Protein AF-A0A4R4LV64-F1 (afdb_monomer_lite)

pLDDT: mean 92.98, std 6.14, range [74.75, 98.44]

Sequence (47 aa):
MDFEVALSGGTVSEGVVRVGETVRRPLRAHSPAVHGLLRHLEAVGFD

Structure (mmCIF, N/CA/C/O backbone):
data_AF-A0A4R4LV64-F1
#
_entry.id   AF-A0A4R4LV64-F1
#
loop_
_atom_site.group_PDB
_atom_site.id
_atom_site.type_symbol
_atom_site.label_atom_id
_atom_site.label_alt_id
_atom_site.label_comp_id
_atom_site.label_asym_id
_atom_site.label_entity_id
_atom_site.label_seq_id
_atom_site.pdbx_PDB_ins_code
_atom_site.Cartn_x
_atom_site.Cartn_y
_atom_site.Cartn_z
_atom_site.occupancy
_atom_site.B_iso_or_equiv
_atom_site.auth_seq_id
_atom_site.auth_comp_id
_atom_site.auth_asym_id
_atom_site.auth_atom_id
_atom_site.pdbx_PDB_model_num
ATOM 1 N N . MET A 1 1 ? -5.279 12.803 -20.862 1.00 74.75 1 MET A N 1
ATOM 2 C CA . MET A 1 1 ? -5.589 11.432 -20.415 1.00 74.75 1 MET A CA 1
ATOM 3 C C . MET A 1 1 ? -4.255 10.823 -20.070 1.00 74.75 1 MET A C 1
ATOM 5 O O . MET A 1 1 ? -3.400 10.769 -20.948 1.00 74.75 1 MET A O 1
ATOM 9 N N . ASP A 1 2 ? -4.043 10.499 -18.804 1.00 87.44 2 ASP A N 1
ATOM 10 C CA . ASP A 1 2 ? -2.724 10.073 -18.346 1.00 87.44 2 ASP A CA 1
ATOM 11 C C . ASP A 1 2 ? -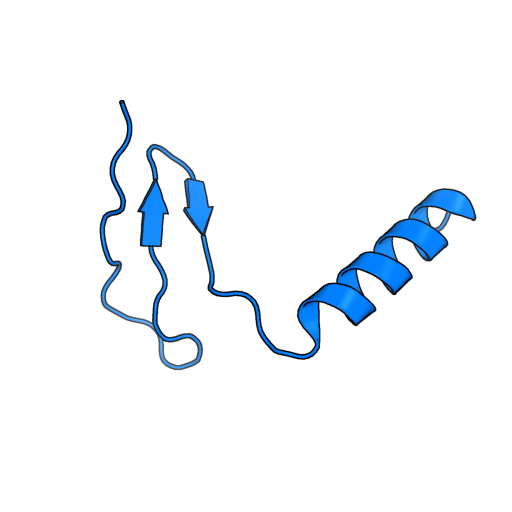2.571 8.576 -18.605 1.00 87.44 2 ASP A C 1
ATOM 13 O O . ASP A 1 2 ? -3.460 7.791 -18.271 1.00 87.44 2 ASP A O 1
ATOM 17 N N . PHE A 1 3 ? -1.468 8.194 -19.246 1.00 94.50 3 PHE A N 1
ATOM 18 C CA . PHE A 1 3 ? -1.138 6.804 -19.548 1.00 94.50 3 PHE A CA 1
ATOM 19 C C . PHE A 1 3 ? -0.105 6.268 -18.556 1.00 94.50 3 PHE A C 1
ATOM 21 O O . PHE A 1 3 ? 0.597 7.032 -17.891 1.00 94.50 3 PHE A O 1
ATOM 28 N N . GLU A 1 4 ? -0.028 4.944 -18.446 1.00 96.50 4 GLU A N 1
ATOM 29 C CA . GLU A 1 4 ? 0.940 4.287 -17.573 1.00 96.50 4 GLU A CA 1
ATOM 30 C C . GLU A 1 4 ? 2.329 4.273 -18.218 1.00 96.50 4 GLU A C 1
ATOM 32 O O . GLU A 1 4 ? 2.506 3.798 -19.341 1.00 96.50 4 GLU A O 1
ATOM 37 N N . VAL A 1 5 ? 3.326 4.774 -17.490 1.00 96.38 5 VAL A N 1
ATOM 38 C CA . VAL A 1 5 ? 4.742 4.715 -17.869 1.00 96.38 5 VAL A CA 1
ATOM 39 C C . VAL A 1 5 ? 5.468 3.805 -16.892 1.00 96.38 5 VAL A C 1
ATOM 41 O O . VAL A 1 5 ? 5.546 4.113 -15.703 1.00 96.38 5 VAL A O 1
ATOM 44 N N . ALA A 1 6 ? 6.008 2.687 -17.377 1.00 94.44 6 ALA A N 1
ATOM 45 C CA . ALA A 1 6 ? 6.806 1.792 -16.546 1.00 94.44 6 ALA A CA 1
ATOM 46 C C . ALA A 1 6 ? 8.045 2.521 -16.007 1.00 94.44 6 ALA A C 1
ATOM 48 O O . ALA A 1 6 ? 8.767 3.181 -16.756 1.00 94.44 6 ALA A O 1
ATOM 49 N N . LEU A 1 7 ? 8.297 2.390 -14.704 1.00 93.62 7 LEU A N 1
ATOM 50 C CA . LEU A 1 7 ? 9.507 2.911 -14.080 1.00 93.62 7 LEU A CA 1
ATOM 51 C C . LEU A 1 7 ? 10.542 1.794 -13.962 1.00 93.62 7 LEU A C 1
ATOM 53 O O . LEU A 1 7 ? 10.296 0.764 -13.337 1.00 93.62 7 LEU A O 1
ATOM 57 N N . SER A 1 8 ? 11.712 2.016 -14.555 1.00 88.69 8 SER A N 1
ATOM 58 C CA . SER A 1 8 ? 12.870 1.136 -14.415 1.00 88.69 8 SER A CA 1
ATOM 59 C C . SER A 1 8 ? 13.682 1.491 -13.167 1.00 88.69 8 SER A C 1
ATOM 61 O O . SER A 1 8 ? 13.956 2.668 -12.927 1.00 88.69 8 SER A O 1
ATOM 63 N N . GLY A 1 9 ? 14.130 0.478 -12.422 1.00 82.50 9 GLY A N 1
ATOM 64 C CA . GLY A 1 9 ? 14.976 0.630 -11.232 1.00 82.50 9 GLY A CA 1
ATOM 65 C C . GLY A 1 9 ? 14.302 0.168 -9.934 1.00 82.50 9 GLY A C 1
ATOM 66 O O . GLY A 1 9 ? 13.108 -0.115 -9.900 1.00 82.50 9 GLY A O 1
ATOM 67 N N . GLY A 1 10 ? 15.085 0.089 -8.854 1.00 79.06 10 GLY A N 1
ATOM 68 C CA . GLY A 1 10 ? 14.656 -0.479 -7.569 1.00 79.06 10 GLY A CA 1
ATOM 69 C C . GLY A 1 10 ? 14.828 -2.002 -7.497 1.00 79.06 10 GLY A C 1
ATOM 70 O O . GLY A 1 10 ? 14.760 -2.699 -8.502 1.00 79.06 10 GLY A O 1
ATOM 71 N N . THR A 1 11 ? 15.084 -2.529 -6.297 1.00 78.00 11 THR A N 1
ATOM 72 C CA . THR A 1 11 ? 15.435 -3.952 -6.083 1.00 78.00 11 THR A CA 1
ATOM 73 C C . THR A 1 11 ? 14.314 -4.787 -5.461 1.00 78.00 11 THR A C 1
ATOM 75 O O . THR A 1 11 ? 14.470 -5.989 -5.283 1.00 78.00 11 THR A O 1
ATOM 78 N N . VAL A 1 12 ? 13.189 -4.161 -5.090 1.00 79.56 12 VAL A N 1
ATOM 79 C CA . VAL A 1 12 ? 12.189 -4.769 -4.185 1.00 79.56 12 VAL A CA 1
ATOM 80 C C . VAL A 1 12 ? 10.798 -4.903 -4.815 1.00 79.56 12 VAL A C 1
ATOM 82 O O . VAL A 1 12 ? 9.987 -5.728 -4.387 1.00 79.56 12 VAL A O 1
ATOM 85 N N . SER A 1 13 ? 10.466 -4.055 -5.791 1.00 82.94 13 SER A N 1
ATOM 86 C CA . SER A 1 13 ? 9.123 -3.991 -6.378 1.00 82.94 13 SER A CA 1
ATOM 87 C C . SER A 1 13 ? 9.197 -3.974 -7.893 1.00 82.94 13 SER A C 1
ATOM 89 O O . SER A 1 13 ? 9.622 -2.983 -8.475 1.00 82.94 13 SER A O 1
ATOM 91 N N . GLU A 1 14 ? 8.740 -5.056 -8.507 1.00 88.81 14 GLU A N 1
ATOM 92 C CA . GLU A 1 14 ? 8.513 -5.127 -9.947 1.00 88.81 14 GLU A CA 1
ATOM 93 C C . GLU A 1 14 ? 7.170 -4.480 -10.321 1.00 88.81 14 GLU A C 1
ATOM 95 O O . GLU A 1 14 ? 6.288 -4.325 -9.471 1.00 88.81 14 GLU A O 1
ATOM 100 N N . GLY A 1 15 ? 7.018 -4.097 -11.592 1.00 90.88 15 GLY A N 1
ATOM 101 C CA . GLY A 1 15 ? 5.751 -3.606 -12.151 1.00 90.88 15 GLY A CA 1
ATOM 102 C C . GLY A 1 15 ? 5.316 -2.214 -11.678 1.00 90.88 15 GLY A C 1
ATOM 103 O O . GLY A 1 15 ? 4.130 -1.902 -11.706 1.00 90.88 15 GLY A O 1
ATOM 104 N N . VAL A 1 16 ? 6.244 -1.380 -11.204 1.00 94.38 16 VAL A N 1
ATOM 105 C CA . VAL A 1 16 ? 5.938 -0.005 -10.783 1.00 94.38 16 VAL A CA 1
ATOM 106 C C . VAL A 1 16 ? 5.688 0.874 -12.009 1.00 94.38 16 VAL A C 1
ATOM 108 O O . VAL A 1 16 ? 6.487 0.887 -1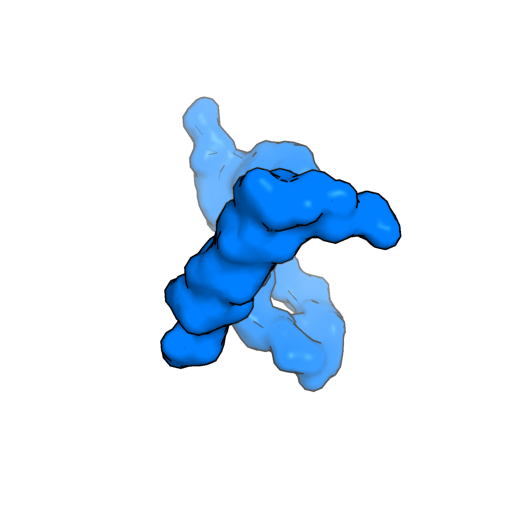2.947 1.00 94.38 16 VAL A O 1
ATOM 111 N N . VAL A 1 17 ? 4.600 1.644 -11.982 1.00 95.75 17 VAL A N 1
ATOM 112 C CA . VAL A 1 17 ? 4.215 2.553 -13.071 1.00 95.75 17 VAL A CA 1
ATOM 113 C C . VAL A 1 17 ? 3.988 3.969 -12.552 1.00 95.75 17 VAL A C 1
ATOM 115 O O . VAL A 1 17 ? 3.592 4.172 -11.404 1.00 95.75 17 VAL A O 1
ATOM 118 N N . ARG A 1 18 ? 4.215 4.965 -13.404 1.00 95.75 18 ARG A N 1
ATOM 119 C CA . ARG A 1 18 ? 3.826 6.360 -13.187 1.00 95.75 18 ARG A CA 1
ATOM 120 C C . ARG A 1 18 ? 2.596 6.690 -14.031 1.00 95.75 18 ARG A C 1
ATOM 122 O O . ARG A 1 18 ? 2.548 6.330 -15.201 1.00 95.75 18 ARG A O 1
ATOM 129 N N . VAL A 1 19 ? 1.637 7.393 -13.433 1.00 96.62 19 VAL A N 1
ATOM 130 C CA . VAL A 1 19 ? 0.435 7.940 -14.078 1.00 96.62 19 VAL A CA 1
ATOM 131 C C . VAL A 1 19 ? 0.318 9.405 -13.676 1.00 96.62 19 VAL A C 1
ATOM 133 O O . VAL A 1 19 ? 0.036 9.699 -12.510 1.00 96.62 19 VAL A O 1
ATOM 136 N N . GLY A 1 20 ? 0.592 10.315 -14.615 1.00 95.38 20 GLY A N 1
ATOM 137 C CA . GLY A 1 20 ? 0.774 11.735 -14.305 1.00 95.38 20 GLY A CA 1
ATOM 138 C C . GLY A 1 20 ? 1.836 11.911 -13.213 1.00 95.38 20 GLY A C 1
ATOM 139 O O . GLY A 1 20 ? 2.931 11.351 -13.296 1.00 95.38 20 GLY A O 1
ATOM 140 N N . GLU A 1 21 ? 1.470 12.584 -12.125 1.00 96.00 21 GLU A N 1
ATOM 141 C CA . GLU A 1 21 ? 2.362 12.803 -10.978 1.00 96.00 21 GLU A CA 1
ATOM 142 C C . GLU A 1 21 ? 2.376 11.643 -9.965 1.00 96.00 21 GLU A C 1
ATOM 144 O O . GLU A 1 21 ? 3.188 11.621 -9.040 1.00 96.00 21 GLU A O 1
ATOM 149 N N . THR A 1 22 ? 1.512 10.638 -10.135 1.00 95.62 22 THR A N 1
ATOM 150 C CA . THR A 1 22 ? 1.359 9.534 -9.177 1.00 95.62 22 THR A CA 1
ATOM 151 C C . THR A 1 22 ? 2.188 8.316 -9.575 1.00 95.62 22 THR A C 1
ATOM 153 O O . THR A 1 22 ? 2.061 7.802 -10.684 1.00 95.62 22 THR A O 1
ATOM 156 N N . VAL A 1 23 ? 2.976 7.778 -8.643 1.00 95.00 23 VAL A N 1
ATOM 157 C CA . VAL A 1 23 ? 3.629 6.465 -8.783 1.00 95.00 23 VAL A CA 1
ATOM 158 C C . VAL A 1 23 ? 2.738 5.400 -8.146 1.00 95.00 23 VAL A C 1
ATOM 160 O O . VAL A 1 23 ? 2.381 5.497 -6.974 1.00 95.00 23 VAL A O 1
ATOM 163 N N . ARG A 1 24 ? 2.391 4.365 -8.909 1.00 93.69 24 ARG A N 1
ATOM 164 C CA . ARG A 1 24 ? 1.567 3.237 -8.471 1.00 93.69 24 ARG A CA 1
ATOM 165 C C . ARG A 1 24 ? 2.416 1.975 -8.390 1.00 93.69 24 ARG A C 1
ATOM 167 O O . ARG A 1 24 ? 3.202 1.673 -9.287 1.00 93.69 24 ARG A O 1
ATOM 174 N N . ARG A 1 25 ? 2.238 1.226 -7.303 1.00 92.50 25 ARG A N 1
ATOM 175 C CA . ARG A 1 25 ? 2.826 -0.106 -7.117 1.00 92.50 25 ARG A CA 1
ATOM 176 C C . ARG A 1 25 ? 1.749 -1.172 -7.330 1.00 92.50 25 ARG A C 1
ATOM 178 O O . ARG A 1 25 ? 0.604 -0.927 -6.944 1.00 92.50 25 ARG A O 1
ATOM 185 N N . PRO A 1 26 ? 2.094 -2.352 -7.873 1.00 91.31 26 PRO A N 1
ATOM 186 C CA . PRO A 1 26 ? 1.142 -3.448 -7.985 1.00 91.31 26 PRO A CA 1
ATOM 187 C C . PRO A 1 26 ? 0.612 -3.887 -6.621 1.00 91.31 26 PRO A C 1
ATOM 189 O O . PRO A 1 26 ? 1.357 -3.953 -5.636 1.00 91.31 26 PRO A O 1
ATOM 192 N N . LEU A 1 27 ? -0.671 -4.242 -6.581 1.00 92.88 27 LEU A N 1
ATOM 193 C CA . LEU A 1 27 ? -1.254 -4.917 -5.427 1.00 92.88 27 LEU A CA 1
ATOM 194 C C . LEU A 1 27 ? -0.688 -6.337 -5.315 1.00 92.88 27 LEU A C 1
ATOM 196 O O . LEU A 1 27 ? -0.398 -6.998 -6.310 1.00 92.88 27 LEU A O 1
ATOM 200 N N . ARG A 1 28 ? -0.554 -6.816 -4.080 1.00 91.94 28 ARG A N 1
ATOM 201 C CA . ARG A 1 28 ? -0.180 -8.197 -3.761 1.00 91.94 28 ARG A CA 1
ATOM 202 C C . ARG A 1 28 ? -1.376 -8.916 -3.143 1.00 91.94 28 ARG A C 1
ATOM 204 O O . ARG A 1 28 ? -2.335 -8.279 -2.713 1.00 91.94 28 ARG A O 1
ATOM 211 N N . ALA A 1 29 ? -1.302 -10.242 -3.033 1.00 96.00 29 ALA A N 1
ATOM 212 C CA . ALA A 1 29 ? -2.383 -11.056 -2.463 1.00 96.00 29 ALA A CA 1
ATOM 213 C C . ALA A 1 29 ? -2.827 -10.602 -1.054 1.00 96.00 29 ALA A C 1
ATOM 215 O O . ALA A 1 29 ? -3.99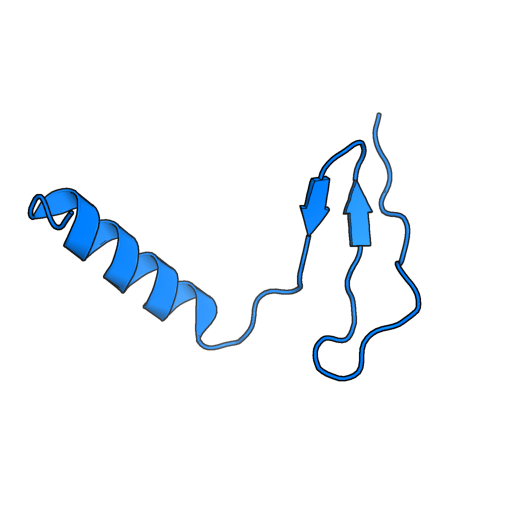5 -10.726 -0.704 1.00 96.00 29 ALA A O 1
ATOM 216 N N . HIS A 1 30 ? -1.917 -10.023 -0.262 1.00 95.44 30 HIS A N 1
ATOM 217 C CA . HIS A 1 30 ? -2.216 -9.495 1.073 1.00 95.44 30 HIS A 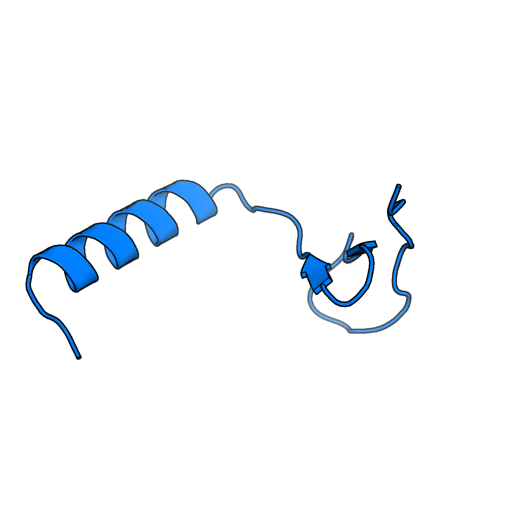CA 1
ATOM 218 C C . HIS A 1 30 ? -2.766 -8.059 1.081 1.00 95.44 30 HIS A C 1
ATOM 220 O O . HIS A 1 30 ? -3.235 -7.600 2.121 1.00 95.44 30 HIS A O 1
ATOM 226 N N . SER A 1 31 ? -2.725 -7.327 -0.038 1.00 95.38 31 SER A N 1
ATOM 227 C CA . SER A 1 31 ? -3.152 -5.923 -0.085 1.00 95.38 31 SER A CA 1
ATOM 228 C C . SER A 1 31 ? -4.601 -5.704 0.377 1.00 95.38 31 SER A C 1
ATOM 230 O O . SER A 1 31 ? -4.813 -4.778 1.158 1.00 95.38 31 SER A O 1
ATOM 232 N N . PRO A 1 32 ? -5.598 -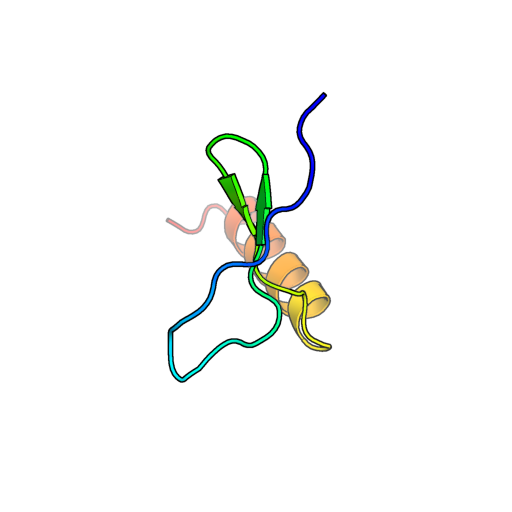6.542 0.014 1.00 97.38 32 PRO A N 1
ATOM 233 C CA . PRO A 1 32 ? -6.963 -6.374 0.519 1.00 97.38 32 PRO A CA 1
ATOM 234 C C . PRO A 1 32 ? -7.068 -6.473 2.047 1.00 97.38 32 PRO A C 1
ATOM 236 O O . PRO A 1 32 ? -7.812 -5.703 2.655 1.00 97.38 32 PRO A O 1
ATOM 239 N N . ALA A 1 33 ? -6.301 -7.375 2.668 1.00 98.19 33 ALA A N 1
ATOM 240 C CA . ALA A 1 33 ? -6.281 -7.544 4.120 1.00 98.19 33 ALA A CA 1
ATOM 241 C C . ALA A 1 33 ? -5.660 -6.324 4.815 1.00 98.19 33 ALA A C 1
ATOM 243 O O . ALA A 1 33 ? -6.230 -5.810 5.774 1.00 98.19 33 ALA A O 1
ATOM 244 N N . VAL A 1 34 ? -4.548 -5.805 4.280 1.00 97.50 34 VAL A N 1
ATOM 245 C CA . VAL A 1 34 ? -3.917 -4.571 4.780 1.00 97.50 34 VAL A CA 1
ATOM 246 C C . VAL A 1 34 ? -4.873 -3.385 4.657 1.00 97.50 34 VAL A C 1
ATOM 248 O O . VAL A 1 34 ? -5.042 -2.646 5.619 1.00 97.50 34 VAL A O 1
ATOM 251 N N . HIS A 1 35 ? -5.567 -3.227 3.525 1.00 97.38 35 HIS A N 1
ATOM 252 C CA . HIS A 1 35 ? -6.578 -2.173 3.381 1.00 97.38 35 HIS A CA 1
ATOM 253 C C . HIS A 1 35 ? -7.718 -2.323 4.400 1.00 97.38 35 HIS A C 1
ATOM 255 O O . HIS A 1 35 ? -8.224 -1.324 4.900 1.00 97.38 35 HIS A O 1
ATOM 261 N N . GLY A 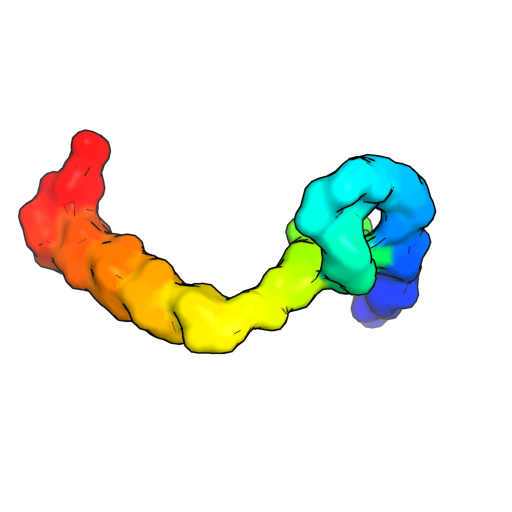1 36 ? -8.133 -3.559 4.700 1.00 98.06 36 GLY A N 1
ATOM 262 C CA . GLY A 1 36 ? -9.123 -3.852 5.737 1.00 98.06 36 GLY A CA 1
ATOM 263 C C . GLY A 1 36 ? -8.664 -3.418 7.124 1.00 98.06 36 GLY A C 1
ATOM 264 O O . GLY A 1 36 ? -9.403 -2.729 7.821 1.00 98.06 36 GLY A O 1
ATOM 265 N N . LEU A 1 37 ? -7.428 -3.768 7.482 1.00 98.31 37 LEU A N 1
ATOM 266 C CA . LEU A 1 37 ? -6.816 -3.368 8.744 1.00 98.31 37 LEU A CA 1
ATOM 267 C C . LEU A 1 37 ? -6.717 -1.844 8.862 1.00 98.31 37 LEU A C 1
ATOM 269 O O . LEU A 1 37 ? -7.180 -1.293 9.851 1.00 98.31 37 LEU A O 1
ATOM 273 N N . LEU A 1 38 ? -6.172 -1.160 7.853 1.00 97.94 38 LEU A N 1
ATOM 274 C CA . LEU A 1 38 ? -6.007 0.298 7.888 1.00 97.94 38 LEU A CA 1
ATOM 275 C C . LEU A 1 38 ? -7.352 1.025 8.027 1.00 97.94 38 LEU A C 1
ATOM 277 O O . LEU A 1 38 ? -7.464 1.929 8.845 1.00 97.94 38 LEU A O 1
ATOM 281 N N . ARG A 1 39 ? -8.392 0.574 7.311 1.00 98.25 39 ARG A N 1
ATOM 282 C CA . ARG A 1 39 ? -9.759 1.107 7.464 1.00 98.25 39 ARG A CA 1
ATOM 283 C C . ARG A 1 39 ? -10.327 0.884 8.863 1.00 98.25 39 ARG A C 1
ATOM 285 O O . ARG A 1 39 ? -11.041 1.735 9.376 1.00 98.25 39 ARG A O 1
ATOM 292 N N . HIS A 1 40 ? -10.047 -0.267 9.471 1.00 98.19 40 HIS A N 1
ATOM 293 C CA . HIS A 1 40 ? -10.472 -0.527 10.841 1.00 98.19 40 HIS A CA 1
ATOM 294 C C . HIS A 1 40 ? -9.758 0.398 11.832 1.00 98.19 40 HIS A C 1
ATOM 296 O O . HIS A 1 40 ? -10.421 0.976 12.685 1.00 98.19 40 HIS A O 1
ATOM 302 N N . LEU A 1 41 ? -8.439 0.561 11.691 1.00 98.38 41 LEU A N 1
ATOM 303 C CA . LEU A 1 41 ? -7.631 1.442 12.537 1.00 98.38 41 LEU A CA 1
ATOM 304 C C . LEU A 1 41 ? -8.099 2.902 12.446 1.00 98.38 41 LEU A C 1
ATOM 306 O O . LEU A 1 41 ? -8.319 3.537 13.472 1.00 98.38 41 LEU A O 1
ATOM 310 N N . GLU A 1 42 ? -8.350 3.393 11.232 1.00 98.00 42 GLU A N 1
ATOM 311 C CA . GLU A 1 42 ? -8.951 4.712 11.004 1.00 98.00 42 GLU A CA 1
ATOM 312 C C . GLU A 1 42 ? -10.313 4.841 11.706 1.00 98.00 42 GLU A C 1
ATOM 314 O O . GLU A 1 42 ? -10.559 5.804 12.428 1.00 98.00 42 GLU A O 1
ATOM 319 N N . ALA A 1 43 ? -11.189 3.840 11.562 1.00 98.12 43 ALA A N 1
ATOM 320 C CA . ALA A 1 43 ? -12.525 3.871 12.154 1.00 98.12 43 ALA A CA 1
ATOM 321 C C . ALA A 1 43 ? -12.523 3.876 13.693 1.00 98.12 43 ALA A C 1
ATOM 323 O O . ALA A 1 43 ? -13.463 4.393 14.296 1.00 98.12 43 ALA A O 1
ATOM 324 N N . VAL A 1 44 ? -11.496 3.306 14.335 1.00 98.44 44 VAL A N 1
ATOM 325 C CA . VAL A 1 44 ? -11.349 3.330 15.802 1.00 98.44 44 VAL A CA 1
ATOM 326 C C . VAL A 1 44 ? -10.559 4.542 16.310 1.00 98.44 44 VAL A C 1
ATOM 328 O O . VAL A 1 44 ? -10.333 4.643 17.514 1.00 98.44 44 VAL A O 1
ATOM 331 N N . GLY A 1 45 ? -10.170 5.468 15.425 1.00 97.12 45 GLY A N 1
ATOM 332 C CA . GLY A 1 45 ? -9.461 6.699 15.786 1.00 97.12 45 GLY A CA 1
ATOM 333 C C . GLY A 1 45 ? -7.993 6.484 16.154 1.00 97.12 45 GLY A C 1
ATOM 334 O O . GLY A 1 45 ? -7.486 7.157 17.046 1.00 97.12 45 GLY A O 1
ATOM 335 N N . PHE A 1 46 ? -7.331 5.514 15.519 1.00 94.00 46 PHE A N 1
ATOM 336 C CA . PHE A 1 46 ? -5.898 5.275 15.688 1.00 94.00 46 PHE A CA 1
ATOM 337 C C . PHE A 1 46 ? -5.079 6.365 14.965 1.00 94.00 46 PHE A C 1
ATOM 339 O O . PHE A 1 46 ? -5.277 6.547 13.762 1.00 94.00 46 PHE A O 1
ATOM 346 N N . ASP A 1 47 ? -4.186 7.053 15.691 1.00 83.00 47 ASP A N 1
ATOM 347 C CA . ASP A 1 47 ? -3.310 8.152 15.223 1.00 83.00 47 ASP A CA 1
ATOM 348 C C . ASP A 1 47 ? -1.829 7.723 15.230 1.00 83.00 47 ASP A C 1
ATOM 350 O O . ASP A 1 47 ? -1.375 7.187 16.273 1.00 83.00 47 ASP A O 1
#

Radius of gyration: 14.38 Å; chains: 1; bounding box: 28×24×36 Å

Foldseek 3Di:
DWDWDADDDDDPAPPWTDTPPDIDGDDDPCNVVVVVVVVVCVVVPND

Secondary structure (DSSP, 8-state):
-PPPEEPP--SS-SS-EEETTEEEPPP-TTHHHHHHHHHHHHHTT--